Protein AF-A0A1E9DB94-F1 (afdb_monomer_lite)

pLDDT: mean 74.63, std 14.81, range [43.12, 92.56]

Structure (mmCIF, N/CA/C/O backbone):
data_AF-A0A1E9DB94-F1
#
_entry.id   AF-A0A1E9DB94-F1
#
loop_
_atom_site.group_PDB
_atom_site.id
_atom_site.type_symbol
_atom_site.label_atom_id
_atom_site.label_alt_id
_atom_site.label_comp_id
_atom_site.label_asym_id
_atom_site.label_entity_id
_atom_site.label_seq_id
_atom_site.pdbx_PDB_ins_code
_atom_site.Cartn_x
_atom_site.Cartn_y
_atom_site.Cartn_z
_atom_site.occupancy
_atom_site.B_iso_or_equiv
_atom_site.auth_seq_id
_atom_site.auth_comp_id
_atom_site.auth_asym_id
_atom_site.auth_atom_id
_atom_site.pdbx_PDB_model_num
ATOM 1 N N . MET A 1 1 ? -9.514 -20.988 -26.290 1.00 44.97 1 MET A N 1
ATOM 2 C CA . MET A 1 1 ? -9.161 -21.243 -24.880 1.00 44.97 1 MET A CA 1
ATOM 3 C C . MET A 1 1 ? -8.963 -19.890 -24.213 1.00 44.97 1 MET A C 1
ATOM 5 O O . MET A 1 1 ? -7.926 -19.281 -24.431 1.00 44.97 1 MET A O 1
ATOM 9 N N . HIS A 1 2 ? -9.971 -19.354 -23.519 1.00 46.62 2 HIS A N 1
ATOM 10 C CA . HIS A 1 2 ? -9.763 -18.158 -22.698 1.00 46.62 2 HIS A CA 1
ATOM 11 C C . HIS A 1 2 ? -9.138 -18.618 -21.388 1.00 46.62 2 HIS A C 1
ATOM 13 O O . HIS A 1 2 ? -9.825 -19.096 -20.488 1.00 46.62 2 HIS A O 1
ATOM 19 N N . GLU A 1 3 ? -7.815 -18.543 -21.329 1.00 43.12 3 GLU A N 1
ATOM 20 C CA . GLU A 1 3 ? -7.086 -18.666 -20.081 1.00 43.12 3 GLU A CA 1
ATOM 21 C C . GLU A 1 3 ? -7.329 -17.364 -19.316 1.00 43.12 3 GLU A C 1
ATOM 23 O O . GLU A 1 3 ? -6.623 -16.372 -19.483 1.00 43.12 3 GLU A O 1
ATOM 28 N N . ASN A 1 4 ? -8.401 -17.338 -18.523 1.00 50.53 4 ASN A N 1
ATOM 29 C CA . ASN A 1 4 ? -8.576 -16.331 -17.488 1.00 50.53 4 ASN A CA 1
ATOM 30 C C . ASN A 1 4 ? -7.511 -16.617 -16.434 1.00 50.53 4 ASN A C 1
ATOM 32 O O . ASN A 1 4 ? -7.779 -17.265 -15.422 1.00 50.53 4 ASN A O 1
ATOM 36 N N . LYS A 1 5 ? -6.280 -16.194 -16.734 1.00 47.53 5 LYS A N 1
ATOM 37 C CA . LYS A 1 5 ? -5.157 -16.193 -15.817 1.00 47.53 5 LYS A CA 1
ATOM 38 C C . LYS A 1 5 ? -5.585 -15.391 -14.602 1.00 47.53 5 LYS A C 1
ATOM 40 O O . LYS A 1 5 ? -5.576 -14.167 -14.565 1.00 47.53 5 LYS A O 1
ATOM 45 N N . ASN A 1 6 ? -5.948 -16.140 -13.583 1.00 47.88 6 ASN A N 1
ATOM 46 C CA . ASN A 1 6 ? -5.995 -15.784 -12.180 1.00 47.88 6 ASN A CA 1
ATOM 47 C C . ASN A 1 6 ? -4.567 -15.475 -11.672 1.00 47.88 6 ASN A C 1
ATOM 49 O O . ASN A 1 6 ? -4.166 -15.878 -10.584 1.00 47.88 6 ASN A O 1
ATOM 53 N N . GLU A 1 7 ? -3.828 -14.660 -12.435 1.00 49.41 7 GLU A N 1
ATOM 54 C CA . GLU A 1 7 ? -2.524 -14.058 -12.127 1.00 49.41 7 GLU A CA 1
ATOM 55 C C . GLU A 1 7 ? -2.634 -13.029 -10.985 1.00 49.41 7 GLU A C 1
ATOM 57 O O . GLU A 1 7 ? -1.704 -12.304 -10.654 1.00 49.41 7 GLU A O 1
ATOM 62 N N . GLN A 1 8 ? -3.793 -12.975 -10.327 1.00 51.78 8 GLN A N 1
ATOM 63 C CA . GLN A 1 8 ? -3.987 -12.268 -9.072 1.00 51.78 8 GLN A CA 1
ATOM 64 C C . GLN A 1 8 ?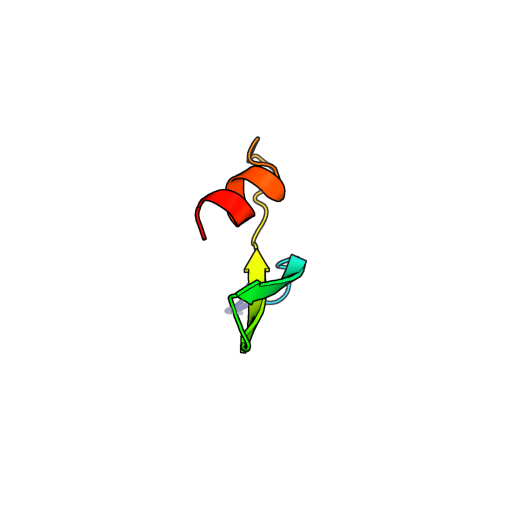 -3.440 -13.056 -7.865 1.00 51.78 8 GLN A C 1
ATOM 66 O O . GLN A 1 8 ? -3.221 -12.464 -6.814 1.00 51.78 8 GLN A O 1
ATOM 71 N N . ASN A 1 9 ? -3.169 -14.365 -7.992 1.00 52.56 9 ASN A N 1
ATOM 72 C CA . ASN A 1 9 ? -2.623 -15.173 -6.887 1.00 52.56 9 ASN A CA 1
ATOM 73 C C . ASN A 1 9 ? -1.087 -15.250 -6.826 1.00 52.56 9 ASN A C 1
ATOM 75 O O . ASN A 1 9 ? -0.557 -15.805 -5.869 1.00 52.56 9 ASN A O 1
ATOM 79 N N . THR A 1 10 ? -0.364 -14.671 -7.789 1.00 57.50 10 THR A N 1
ATOM 80 C CA . THR A 1 10 ? 1.116 -14.645 -7.796 1.00 57.50 10 THR A CA 1
ATOM 81 C C . THR A 1 10 ? 1.693 -13.387 -7.137 1.00 57.50 10 THR A C 1
ATOM 83 O O . THR A 1 10 ? 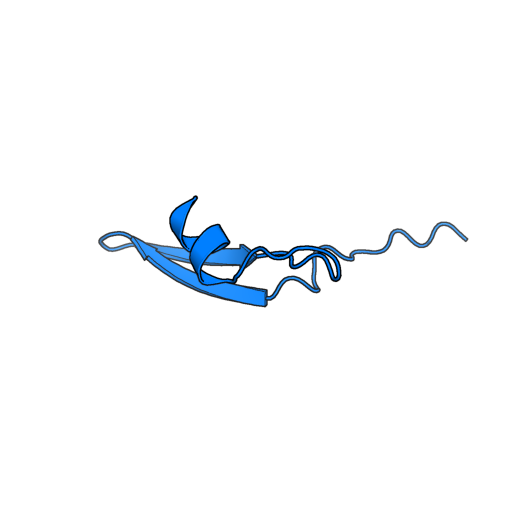2.877 -13.091 -7.272 1.00 57.50 10 THR A O 1
ATOM 86 N N . GLY A 1 11 ? 0.865 -12.592 -6.455 1.00 66.94 11 GLY A N 1
ATOM 87 C CA . GLY A 1 11 ? 1.345 -11.476 -5.647 1.00 66.94 11 GLY A CA 1
ATOM 88 C C . GLY A 1 11 ? 1.999 -11.983 -4.362 1.00 66.94 11 GLY A C 1
ATOM 89 O O . GLY A 1 11 ? 1.492 -12.902 -3.716 1.00 66.94 11 GLY A O 1
ATOM 90 N N . THR A 1 12 ? 3.109 -11.372 -3.954 1.00 78.31 12 THR A N 1
ATOM 91 C CA . THR A 1 12 ? 3.708 -11.662 -2.649 1.00 78.31 12 THR A CA 1
ATOM 92 C C . THR A 1 12 ? 2.744 -11.189 -1.570 1.00 78.31 12 THR A C 1
ATOM 94 O O . THR A 1 12 ? 2.404 -10.006 -1.489 1.00 78.31 12 THR A O 1
ATOM 97 N N . LYS A 1 13 ? 2.289 -12.121 -0.735 1.00 83.12 13 LYS A N 1
ATOM 98 C CA . LYS A 1 13 ? 1.435 -11.810 0.408 1.00 83.12 13 LYS A CA 1
ATOM 99 C C . LYS A 1 13 ? 2.299 -11.320 1.557 1.00 83.12 13 LYS A C 1
ATOM 101 O O . LYS A 1 13 ? 3.257 -11.982 1.947 1.00 83.12 13 LYS A O 1
ATOM 1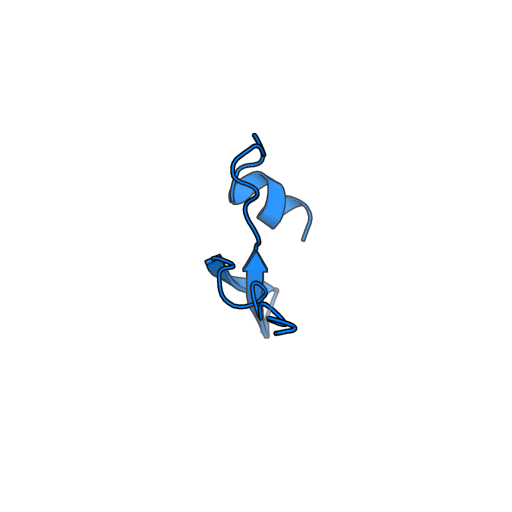06 N N . THR A 1 14 ? 1.957 -10.166 2.105 1.00 83.44 14 THR A N 1
ATOM 107 C CA . THR A 1 14 ? 2.608 -9.609 3.286 1.00 83.44 14 THR A CA 1
ATOM 108 C C . THR A 1 14 ? 1.568 -9.198 4.307 1.00 83.44 14 THR A C 1
ATOM 110 O O . THR A 1 14 ? 0.455 -8.799 3.972 1.00 83.44 14 THR A O 1
ATOM 113 N N . ILE A 1 15 ? 1.923 -9.318 5.577 1.00 86.50 15 ILE A N 1
ATOM 114 C CA . ILE A 1 15 ? 1.022 -9.014 6.677 1.00 86.50 15 ILE A CA 1
ATOM 115 C C . ILE A 1 15 ? 1.391 -7.635 7.213 1.00 86.50 15 ILE A C 1
ATOM 117 O O . ILE A 1 15 ? 2.501 -7.428 7.705 1.00 86.50 15 ILE A O 1
ATOM 121 N N . LYS A 1 16 ? 0.453 -6.689 7.145 1.00 85.00 16 LYS A N 1
ATOM 122 C CA . LYS A 1 16 ? 0.622 -5.340 7.691 1.00 85.00 16 LYS A CA 1
ATOM 123 C C . LYS A 1 16 ? -0.269 -5.167 8.914 1.00 85.00 16 LYS A C 1
ATOM 125 O O . LYS A 1 16 ? -1.492 -5.269 8.837 1.00 85.00 16 LYS A O 1
ATOM 130 N N . LYS A 1 17 ? 0.345 -4.879 10.061 1.00 90.12 17 LYS A N 1
ATOM 131 C CA . LYS A 1 17 ? -0.379 -4.552 11.293 1.00 90.12 17 LYS A CA 1
ATOM 132 C C . LYS A 1 17 ? -0.597 -3.046 11.372 1.00 90.12 17 LYS A C 1
ATOM 134 O O . LYS A 1 17 ? 0.366 -2.285 11.380 1.00 90.12 17 LYS A O 1
ATOM 139 N N . ILE A 1 18 ? -1.856 -2.629 11.456 1.00 85.75 18 ILE A N 1
ATOM 140 C CA . ILE A 1 18 ? -2.242 -1.224 11.602 1.00 85.75 18 ILE A CA 1
ATOM 141 C C . ILE A 1 18 ? -3.087 -1.114 12.874 1.00 85.75 18 ILE A C 1
ATOM 143 O O . ILE A 1 18 ? -4.221 -1.589 12.947 1.00 85.75 18 ILE A O 1
ATOM 147 N N . GLY A 1 19 ? -2.499 -0.532 13.921 1.00 91.00 19 GLY A N 1
ATOM 148 C CA . GLY A 1 19 ? -3.106 -0.480 15.251 1.00 91.00 19 GLY A CA 1
ATOM 149 C C . GLY A 1 19 ? -3.320 -1.877 15.849 1.00 91.00 19 GLY A C 1
ATOM 150 O O . GLY A 1 19 ? -2.366 -2.634 16.047 1.00 91.00 19 GLY A O 1
ATOM 151 N N . LYS A 1 20 ? -4.579 -2.215 16.159 1.00 92.56 20 LYS A N 1
ATOM 152 C CA . LYS A 1 20 ? -4.983 -3.534 16.689 1.00 92.56 20 LYS A CA 1
ATOM 153 C C . LYS A 1 20 ? -5.378 -4.536 15.597 1.00 92.56 20 LYS A C 1
ATOM 155 O O . LYS A 1 20 ? -5.535 -5.713 15.903 1.00 92.56 20 LYS A O 1
ATOM 160 N N . ALA A 1 21 ? -5.542 -4.081 14.356 1.00 91.12 21 ALA A N 1
ATOM 161 C CA . ALA A 1 21 ? -5.963 -4.914 13.239 1.00 91.12 21 ALA A CA 1
ATOM 162 C C . ALA A 1 21 ? -4.758 -5.383 12.416 1.00 91.12 21 ALA A C 1
ATOM 164 O O . ALA A 1 21 ? -3.752 -4.680 12.279 1.00 91.12 21 ALA A O 1
ATOM 165 N N . THR A 1 22 ? -4.878 -6.587 11.869 1.00 91.94 22 THR A N 1
ATOM 166 C CA . THR A 1 22 ? -3.872 -7.207 11.010 1.00 91.94 22 THR A CA 1
ATOM 167 C C . THR A 1 22 ? -4.496 -7.406 9.642 1.00 91.94 22 THR A C 1
ATOM 169 O O . THR A 1 22 ? -5.540 -8.044 9.536 1.00 91.94 22 THR A O 1
ATOM 172 N N . TYR A 1 23 ? -3.873 -6.841 8.617 1.00 87.56 23 TYR A N 1
ATOM 173 C CA . TYR A 1 23 ? -4.352 -6.899 7.245 1.00 87.56 23 TYR A CA 1
ATOM 174 C C . TYR A 1 23 ? -3.402 -7.752 6.412 1.00 87.56 23 TYR A C 1
ATOM 176 O O . TYR A 1 23 ? -2.181 -7.588 6.486 1.00 87.56 23 TYR A O 1
ATOM 184 N N . GLU A 1 24 ? -3.965 -8.653 5.611 1.00 86.06 24 GLU A N 1
ATOM 185 C CA . GLU A 1 24 ? -3.229 -9.329 4.547 1.00 86.06 24 GLU A CA 1
ATOM 186 C C . GLU A 1 24 ? -3.213 -8.408 3.328 1.00 86.06 24 GLU A C 1
ATOM 188 O O . GLU A 1 24 ? -4.254 -8.020 2.799 1.00 86.06 24 GLU A O 1
ATOM 193 N N . VAL A 1 25 ? -2.01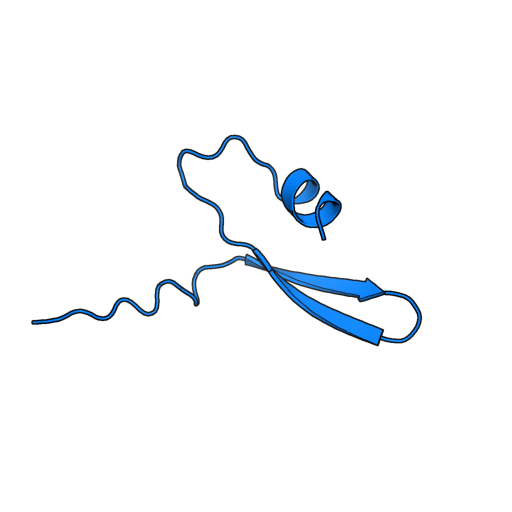5 -8.019 2.914 1.00 83.25 25 VAL A N 1
ATOM 194 C CA . VAL A 1 25 ? -1.778 -7.164 1.762 1.00 83.25 25 VAL A CA 1
ATOM 195 C C . VAL A 1 25 ? -1.139 -8.020 0.681 1.00 83.25 25 VAL A C 1
ATOM 197 O O . VAL A 1 25 ? -0.086 -8.621 0.889 1.00 83.25 25 VAL A O 1
ATOM 200 N N . VAL A 1 26 ? -1.757 -8.051 -0.494 1.00 82.44 26 VAL A N 1
ATOM 201 C CA . VAL A 1 26 ? -1.191 -8.705 -1.675 1.00 82.44 26 VAL A CA 1
ATOM 202 C C . VAL A 1 26 ? -0.502 -7.641 -2.520 1.00 82.44 26 VAL A C 1
ATOM 204 O O . VAL A 1 26 ? -1.152 -6.717 -3.006 1.00 82.44 26 VAL A O 1
ATOM 207 N N . VAL A 1 27 ? 0.819 -7.742 -2.677 1.00 77.62 27 VAL A N 1
ATOM 208 C CA . VAL A 1 27 ? 1.592 -6.846 -3.547 1.00 77.62 27 VAL A CA 1
ATOM 209 C C . VAL A 1 27 ? 2.003 -7.567 -4.823 1.00 77.62 27 VAL A C 1
ATOM 211 O O . VAL A 1 27 ? 2.633 -8.621 -4.797 1.00 77.62 27 VAL A O 1
ATOM 214 N N . HIS A 1 28 ? 1.660 -6.965 -5.957 1.00 80.69 28 HIS A N 1
ATOM 215 C CA . HIS A 1 28 ? 2.056 -7.447 -7.274 1.00 80.69 28 HIS A CA 1
ATOM 216 C C . HIS A 1 28 ? 3.367 -6.790 -7.692 1.00 80.69 28 HIS A C 1
ATOM 218 O O . HIS A 1 28 ? 3.439 -5.560 -7.758 1.00 80.69 28 HIS A O 1
ATOM 224 N N . PHE A 1 29 ? 4.389 -7.586 -7.994 1.00 72.56 29 PHE A N 1
ATOM 225 C CA . PHE A 1 29 ? 5.598 -7.102 -8.658 1.00 72.56 29 PHE A CA 1
ATOM 226 C C . PHE A 1 29 ? 5.421 -7.239 -10.161 1.00 72.56 29 PHE A C 1
ATOM 228 O O . PHE A 1 29 ? 4.984 -8.277 -10.645 1.00 72.56 29 PHE A O 1
ATOM 235 N N . ASN A 1 30 ? 5.745 -6.176 -10.887 1.00 78.38 30 ASN A N 1
ATOM 236 C CA . ASN A 1 30 ? 5.948 -6.274 -12.321 1.00 78.38 30 ASN A CA 1
ATOM 237 C C . ASN A 1 30 ? 7.436 -6.558 -12.541 1.00 78.38 30 ASN A C 1
ATOM 239 O O . ASN A 1 30 ? 8.263 -5.914 -11.901 1.00 78.38 30 ASN A O 1
ATOM 243 N N . GLU A 1 31 ? 7.781 -7.478 -13.438 1.00 73.62 31 GLU A N 1
ATOM 244 C CA . GLU A 1 31 ? 9.181 -7.865 -13.695 1.00 73.62 31 GLU A CA 1
ATOM 245 C C . GLU A 1 31 ? 10.04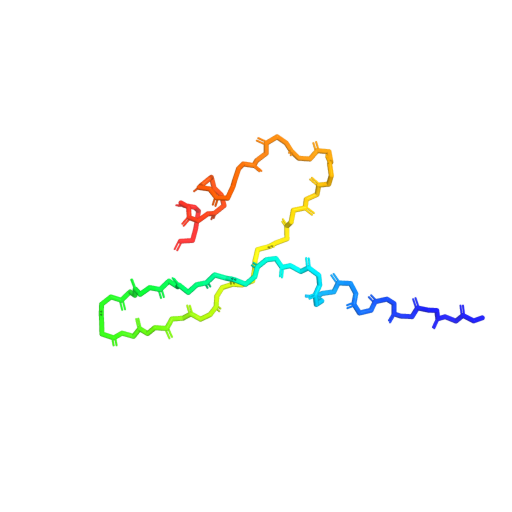1 -6.675 -14.158 1.00 73.62 31 GLU A C 1
ATOM 247 O O . GLU A 1 31 ? 11.229 -6.598 -13.866 1.00 73.62 31 GLU A O 1
ATOM 252 N N . ASN A 1 32 ? 9.407 -5.688 -14.800 1.00 79.56 32 ASN A N 1
ATOM 253 C CA . ASN A 1 32 ? 10.046 -4.449 -15.243 1.00 79.56 32 ASN A CA 1
ATOM 254 C C . ASN A 1 32 ? 9.924 -3.292 -14.229 1.00 79.56 32 ASN A C 1
ATOM 256 O O . ASN A 1 32 ? 10.387 -2.187 -14.506 1.00 79.56 32 ASN A O 1
ATOM 260 N N . ALA A 1 33 ? 9.255 -3.485 -13.085 1.00 73.50 33 ALA A N 1
ATOM 261 C CA . ALA A 1 33 ? 9.145 -2.432 -12.080 1.00 73.50 33 ALA A CA 1
ATOM 262 C C . ALA A 1 33 ? 10.430 -2.342 -11.256 1.00 73.50 33 ALA A C 1
ATOM 264 O O . ALA A 1 33 ? 10.855 -3.298 -10.618 1.00 73.50 33 ALA A O 1
ATOM 265 N N . THR A 1 34 ? 10.990 -1.138 -11.191 1.00 78.94 34 THR A N 1
ATOM 266 C CA . THR A 1 34 ? 12.056 -0.778 -10.246 1.00 78.94 34 THR A CA 1
ATOM 267 C C . THR A 1 34 ? 11.522 -0.542 -8.826 1.00 78.94 34 THR A C 1
ATOM 269 O O . THR A 1 34 ? 12.284 -0.242 -7.908 1.00 78.94 34 THR A O 1
ATOM 272 N N . GLU A 1 35 ? 10.205 -0.672 -8.631 1.00 81.06 35 GLU A N 1
ATOM 273 C CA . GLU A 1 35 ? 9.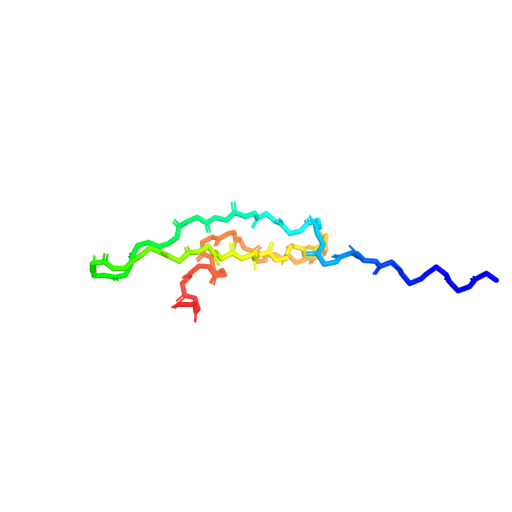542 -0.518 -7.340 1.00 81.06 35 GLU A CA 1
ATOM 274 C C . GLU A 1 35 ? 9.870 -1.694 -6.415 1.00 81.06 35 GLU A C 1
ATOM 276 O O . GLU A 1 35 ? 9.627 -2.862 -6.722 1.00 81.06 35 GLU A O 1
ATOM 281 N N . THR A 1 36 ? 10.381 -1.372 -5.230 1.00 81.44 36 THR A N 1
ATOM 282 C CA . THR A 1 36 ? 10.698 -2.361 -4.197 1.00 81.44 36 THR A CA 1
ATOM 283 C C . THR A 1 36 ? 9.466 -2.699 -3.354 1.00 81.44 36 THR A C 1
ATOM 285 O O . THR A 1 36 ? 8.490 -1.945 -3.311 1.00 81.44 36 THR A O 1
ATOM 288 N N . MET A 1 37 ? 9.518 -3.812 -2.608 1.00 81.06 37 MET A N 1
ATOM 289 C CA . MET A 1 37 ? 8.468 -4.154 -1.633 1.00 81.06 37 MET A CA 1
ATOM 290 C C . MET A 1 37 ? 8.204 -3.006 -0.655 1.00 81.06 37 MET A C 1
ATOM 292 O O . MET A 1 37 ? 7.054 -2.737 -0.319 1.00 81.06 37 MET A O 1
ATOM 296 N N . GLN A 1 38 ? 9.264 -2.314 -0.220 1.00 79.62 38 GLN A N 1
ATOM 297 C CA . GLN A 1 38 ? 9.150 -1.171 0.681 1.00 79.62 38 GLN A CA 1
ATOM 298 C C . GLN A 1 38 ? 8.428 0.012 0.037 1.00 79.62 38 GLN A C 1
ATOM 300 O O . GLN A 1 38 ? 7.592 0.616 0.704 1.00 79.62 38 GLN A O 1
ATOM 305 N N . ASP A 1 39 ? 8.715 0.331 -1.230 1.00 84.25 39 ASP A N 1
ATOM 306 C CA . ASP A 1 39 ? 8.033 1.427 -1.933 1.00 84.25 39 ASP A CA 1
ATOM 307 C C . ASP A 1 39 ? 6.522 1.176 -1.995 1.00 84.25 39 ASP A C 1
ATOM 309 O O . ASP A 1 39 ? 5.720 2.031 -1.609 1.00 84.25 39 ASP A O 1
ATOM 313 N N . LYS A 1 40 ? 6.132 -0.057 -2.346 1.00 82.50 40 LYS A N 1
ATOM 314 C CA . LYS A 1 40 ? 4.720 -0.457 -2.371 1.00 82.50 40 LYS A CA 1
ATOM 315 C C . LYS A 1 40 ? 4.086 -0.433 -0.985 1.00 82.50 40 LYS A C 1
ATOM 317 O O . LYS A 1 40 ? 2.993 0.103 -0.834 1.00 82.50 40 LYS A O 1
ATOM 322 N N . LEU A 1 41 ? 4.771 -0.952 0.036 1.00 82.94 41 LEU A N 1
ATOM 323 C CA . LEU A 1 41 ? 4.279 -0.955 1.419 1.00 82.94 41 LEU A CA 1
ATOM 324 C C . LEU A 1 41 ? 4.125 0.446 2.021 1.00 82.94 41 LEU A C 1
ATOM 326 O O . LEU A 1 41 ? 3.279 0.618 2.899 1.00 82.94 41 LEU A O 1
ATOM 330 N N . LYS A 1 42 ? 4.927 1.418 1.565 1.00 83.75 42 LYS A N 1
ATOM 331 C CA . LYS A 1 42 ? 4.886 2.820 2.003 1.00 83.75 42 LYS A CA 1
ATOM 332 C C . LYS A 1 42 ? 3.728 3.611 1.382 1.00 83.75 42 LYS A C 1
ATOM 334 O O . LYS A 1 42 ? 3.317 4.610 1.964 1.00 83.75 42 LYS A O 1
ATOM 339 N N . ARG A 1 43 ? 3.218 3.194 0.214 1.00 79.06 43 ARG A N 1
ATOM 340 C CA . ARG A 1 43 ? 2.012 3.784 -0.406 1.00 79.06 43 ARG A CA 1
ATOM 341 C C . ARG A 1 43 ? 0.706 3.322 0.237 1.00 79.06 43 ARG A C 1
ATOM 343 O O . ARG A 1 43 ? -0.303 4.006 0.097 1.00 79.06 43 ARG A O 1
ATOM 350 N N . ILE A 1 44 ? 0.728 2.163 0.890 1.00 76.31 44 ILE A N 1
ATOM 351 C CA . ILE A 1 44 ? -0.375 1.626 1.703 1.00 76.31 44 ILE A CA 1
ATOM 352 C C . ILE A 1 44 ? -0.284 2.232 3.103 1.00 76.31 44 ILE A C 1
ATOM 354 O O . ILE A 1 44 ? -1.262 2.166 3.871 1.00 76.31 44 ILE A O 1
#

Sequence (44 aa):
MHENKNEQNTGTKTIKKIGKATYEVVVHFNENATETMQDKLKRI

Radius of gyration: 13.2 Å; chains: 1; bounding box: 22×25×42 Å

Secondary structure (DSSP, 8-state):
------TTTTSEEEEEEETTEEEEEEEPPPTT----HHHHHHH-

Foldseek 3Di:
DPPPPPVVVVFDWDWDDDPPDIDTDGHDDDPPDPDDPVNVVVVD